Protein AF-A0A8K0AI52-F1 (afdb_monomer_lite)

Radius of gyration: 15.45 Å; chains: 1; bounding box: 36×40×29 Å

Sequence (68 aa):
MDSSKHDEIIDFDRLVNLQGCGRYYQAVQECMERSERDWRACQSEVRAFRNCYKHSEFVKARESQAQK

pLDDT: mean 80.87, std 15.22, range [42.28, 95.56]

InterPro domains:
  IPR009069 Cysteine alpha-hairpin motif superfamily [SSF47072] (20-55)
  IPR039870 Cytochrome oxidase assembly factor 4-like [PTHR13639] (5-66)

Structure (mmCIF, N/CA/C/O backbone):
data_AF-A0A8K0AI52-F1
#
_entry.id   AF-A0A8K0AI52-F1
#
loop_
_atom_site.group_PDB
_atom_site.id
_atom_site.type_symbol
_atom_site.label_atom_id
_atom_site.label_alt_id
_atom_site.label_comp_id
_atom_site.label_asym_id
_atom_site.label_entity_id
_atom_site.label_seq_id
_atom_site.pdbx_PDB_ins_code
_atom_site.Cartn_x
_atom_site.Cartn_y
_atom_site.Cartn_z
_atom_site.occupancy
_atom_site.B_iso_or_equiv
_atom_site.auth_seq_id
_atom_site.auth_comp_id
_atom_site.auth_asym_id
_atom_site.auth_atom_id
_atom_site.pdbx_PDB_model_num
ATOM 1 N N . MET A 1 1 ? 9.006 32.104 13.052 1.00 42.28 1 MET A N 1
ATOM 2 C CA . MET A 1 1 ? 8.080 31.616 12.011 1.00 42.28 1 MET A CA 1
ATOM 3 C C . MET A 1 1 ? 7.499 30.324 12.539 1.00 42.28 1 MET A C 1
ATOM 5 O O . MET A 1 1 ? 8.254 29.407 12.823 1.00 42.28 1 MET A O 1
ATOM 9 N N . ASP A 1 2 ? 6.206 30.357 12.836 1.00 45.75 2 ASP A N 1
ATOM 10 C CA . ASP A 1 2 ? 5.458 29.318 13.540 1.00 45.75 2 ASP A CA 1
ATOM 11 C C . ASP A 1 2 ? 5.405 28.030 12.703 1.00 45.75 2 ASP A C 1
ATOM 13 O O . ASP A 1 2 ? 4.821 28.003 11.624 1.00 45.75 2 ASP A O 1
ATOM 17 N N . SER A 1 3 ? 6.088 26.987 13.177 1.00 55.38 3 SER A N 1
ATOM 18 C CA . SER A 1 3 ? 6.188 25.672 12.531 1.00 55.38 3 SER A CA 1
ATOM 19 C C . SER A 1 3 ? 5.235 24.660 13.187 1.00 55.38 3 SER A C 1
ATOM 21 O O . SER A 1 3 ? 5.522 23.466 13.213 1.00 55.38 3 SER A O 1
ATOM 23 N N . SER A 1 4 ? 4.114 25.137 13.741 1.00 59.38 4 SER A N 1
ATOM 24 C CA . SER A 1 4 ? 3.205 24.376 14.613 1.00 59.38 4 SER A CA 1
ATOM 25 C C . SER A 1 4 ? 1.906 23.951 13.916 1.00 59.38 4 SER A C 1
ATOM 27 O O . SER A 1 4 ? 0.835 23.978 14.510 1.00 59.38 4 SER A O 1
ATOM 29 N N . LYS A 1 5 ? 1.962 23.560 12.636 1.00 50.53 5 LYS A N 1
ATOM 30 C CA . LYS A 1 5 ? 0.771 23.090 11.897 1.00 50.53 5 LYS A CA 1
ATOM 31 C C . LYS A 1 5 ? 1.023 21.840 11.049 1.00 50.53 5 LYS A C 1
ATOM 33 O O . LYS A 1 5 ? 0.585 21.755 9.910 1.00 50.53 5 LYS A O 1
ATOM 38 N N . HIS A 1 6 ? 1.760 20.881 11.599 1.00 55.12 6 HIS A N 1
ATOM 39 C CA . HIS A 1 6 ? 1.817 19.504 11.093 1.00 55.12 6 HIS A CA 1
ATOM 40 C C . HIS A 1 6 ? 1.419 18.544 12.221 1.00 55.12 6 HIS A C 1
ATOM 42 O O . HIS A 1 6 ? 2.147 17.608 12.539 1.00 55.12 6 HIS A O 1
ATOM 48 N N . ASP A 1 7 ? 0.272 18.799 12.852 1.00 53.69 7 ASP A N 1
ATOM 49 C CA . ASP A 1 7 ? -0.374 17.782 13.676 1.00 53.69 7 ASP A CA 1
ATOM 50 C C . ASP A 1 7 ? -0.787 16.620 12.755 1.00 53.69 7 ASP A C 1
ATOM 52 O O . ASP A 1 7 ? -1.726 16.711 11.967 1.00 53.69 7 ASP A O 1
ATOM 56 N N . GLU A 1 8 ? 0.007 15.552 12.830 1.00 61.22 8 GLU A N 1
ATOM 57 C CA . GLU A 1 8 ? -0.345 14.165 12.5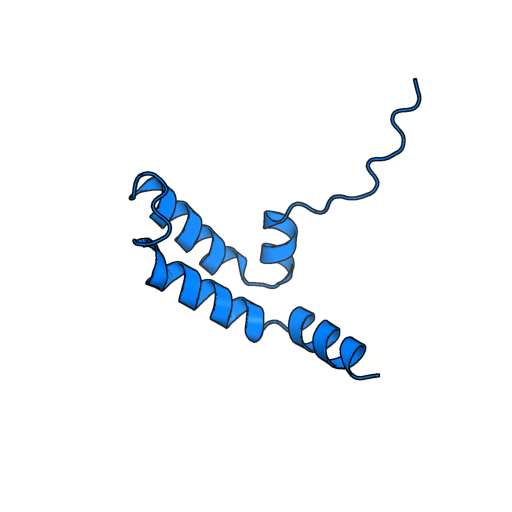22 1.00 61.22 8 GLU A CA 1
ATOM 58 C C . GLU A 1 8 ? -0.840 13.849 11.100 1.00 61.22 8 GLU A C 1
ATOM 60 O O . GLU A 1 8 ? -1.875 13.206 10.913 1.00 61.22 8 GLU A O 1
ATOM 65 N N . ILE A 1 9 ? -0.050 14.155 10.065 1.00 59.53 9 ILE A N 1
ATOM 66 C CA . ILE A 1 9 ? -0.164 13.362 8.829 1.00 59.53 9 ILE A CA 1
ATOM 67 C C . ILE A 1 9 ? 0.362 11.962 9.167 1.00 59.53 9 ILE A C 1
ATOM 69 O O . ILE A 1 9 ? 1.564 11.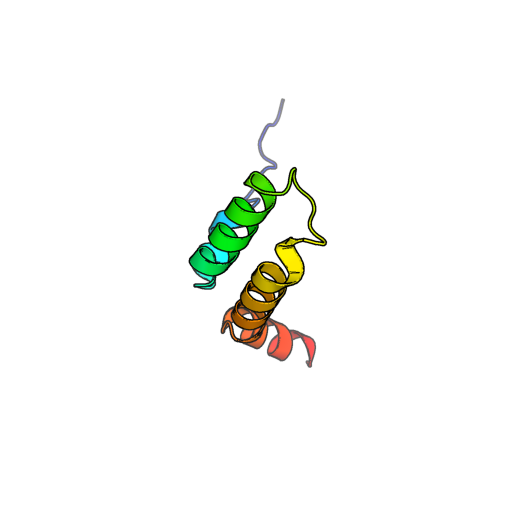701 9.111 1.00 59.53 9 ILE A O 1
ATOM 73 N N . ILE A 1 10 ? -0.533 11.072 9.602 1.00 67.19 10 ILE A N 1
ATOM 74 C CA . ILE A 1 10 ? -0.197 9.664 9.794 1.00 67.19 10 ILE A CA 1
ATOM 75 C C . ILE A 1 10 ? 0.184 9.128 8.418 1.00 67.19 10 ILE A C 1
ATOM 77 O O . ILE A 1 10 ? -0.650 9.087 7.512 1.00 67.19 10 ILE A O 1
ATOM 81 N N . ASP A 1 11 ? 1.452 8.746 8.280 1.00 82.62 11 ASP A N 1
ATOM 82 C CA . ASP A 1 11 ? 1.980 8.135 7.068 1.00 82.62 11 ASP A CA 1
ATOM 83 C C . ASP A 1 11 ? 1.063 6.989 6.616 1.00 82.62 11 ASP A C 1
ATOM 85 O O . ASP A 1 11 ? 0.591 6.184 7.430 1.00 82.62 11 ASP A O 1
ATOM 89 N N . PHE A 1 12 ? 0.795 6.930 5.315 1.00 82.31 12 PHE A N 1
ATOM 90 C CA . PHE A 1 12 ? -0.048 5.908 4.716 1.00 82.31 12 PHE A CA 1
ATOM 91 C C . PHE A 1 12 ? 0.449 4.504 5.070 1.00 82.31 12 PHE A C 1
ATOM 93 O O . PHE A 1 12 ? -0.355 3.639 5.419 1.00 82.31 12 PHE A O 1
ATOM 100 N N . ASP A 1 13 ? 1.765 4.305 5.100 1.00 83.25 13 ASP A N 1
ATOM 101 C CA . ASP A 1 13 ? 2.382 3.027 5.461 1.00 83.25 13 ASP A CA 1
ATOM 102 C C . ASP A 1 13 ? 2.048 2.639 6.900 1.00 83.25 13 ASP A C 1
ATOM 104 O O . ASP A 1 13 ? 1.711 1.490 7.208 1.00 83.25 13 ASP A O 1
ATOM 108 N N . ARG A 1 14 ? 2.060 3.625 7.801 1.00 84.12 14 ARG A N 1
ATOM 109 C CA . ARG A 1 14 ? 1.679 3.431 9.199 1.00 84.12 14 ARG A CA 1
ATOM 110 C C . ARG A 1 14 ? 0.192 3.115 9.325 1.00 84.12 14 ARG A C 1
ATOM 112 O O . ARG A 1 14 ? -0.159 2.198 10.066 1.00 84.12 14 ARG A O 1
ATOM 119 N N . LEU A 1 15 ? -0.671 3.808 8.581 1.00 85.31 15 LEU A N 1
ATOM 120 C CA . LEU A 1 15 ? -2.105 3.510 8.543 1.00 85.31 15 LEU A CA 1
ATOM 121 C C . LEU A 1 15 ? -2.352 2.079 8.075 1.00 85.31 15 LEU A C 1
ATOM 123 O O . LEU A 1 15 ? -3.036 1.324 8.758 1.00 85.31 15 LEU A O 1
ATOM 127 N N . VAL A 1 16 ? -1.762 1.678 6.955 1.00 87.06 16 VAL A N 1
ATOM 128 C CA . VAL A 1 16 ? -1.937 0.345 6.372 1.00 87.06 16 VAL A CA 1
ATOM 129 C C . VAL A 1 16 ? -1.444 -0.767 7.301 1.00 87.06 16 VAL A C 1
ATOM 131 O O . VAL A 1 16 ? -2.084 -1.820 7.400 1.00 87.06 16 VAL A O 1
ATOM 134 N N . ASN A 1 17 ? -0.351 -0.532 8.024 1.00 85.44 17 ASN A N 1
ATOM 135 C CA . ASN A 1 17 ? 0.126 -1.454 9.050 1.00 85.44 17 ASN A CA 1
ATOM 136 C C . ASN A 1 17 ? -0.854 -1.566 10.225 1.00 85.44 17 ASN A C 1
ATOM 138 O O . ASN A 1 17 ? -1.156 -2.681 10.647 1.00 85.44 17 ASN A O 1
ATOM 142 N N . LEU A 1 18 ? -1.429 -0.452 10.694 1.00 85.12 18 LEU A N 1
ATOM 143 C CA . LEU A 1 18 ? -2.478 -0.460 11.726 1.00 85.12 18 LEU A CA 1
ATOM 144 C C . LEU A 1 18 ? -3.748 -1.201 11.271 1.00 85.12 18 LEU A C 1
ATOM 146 O O . LEU A 1 18 ? -4.441 -1.790 12.095 1.00 85.12 18 LEU A O 1
ATOM 150 N N . GLN A 1 19 ? -4.039 -1.216 9.966 1.00 84.62 19 GLN A N 1
ATOM 151 C CA . GLN A 1 19 ? -5.129 -2.011 9.381 1.00 84.62 19 GLN A CA 1
ATOM 152 C C . GLN A 1 19 ? -4.840 -3.519 9.322 1.00 84.62 19 GLN A C 1
ATOM 154 O O . GLN A 1 19 ? -5.730 -4.287 8.960 1.00 84.62 19 GLN A O 1
ATOM 159 N N . GLY A 1 20 ? -3.601 -3.949 9.581 1.00 88.12 20 GLY A N 1
ATOM 160 C CA . GLY A 1 20 ? -3.157 -5.325 9.340 1.00 88.12 20 GLY A CA 1
ATOM 161 C C . GLY A 1 20 ? -2.943 -5.664 7.858 1.00 88.12 20 GLY A C 1
ATOM 162 O O . GLY A 1 20 ? -2.727 -6.826 7.519 1.00 88.12 20 GLY A O 1
ATOM 163 N N . CYS A 1 21 ? -2.964 -4.669 6.962 1.00 93.19 21 CYS A N 1
ATOM 164 C CA . CYS A 1 21 ? -2.797 -4.867 5.518 1.00 93.19 21 CYS A CA 1
ATOM 165 C C . CYS A 1 21 ? -1.373 -4.593 5.008 1.00 93.19 21 CYS A C 1
ATOM 167 O O . CYS A 1 21 ? -1.144 -4.639 3.797 1.00 93.19 21 CYS A O 1
ATOM 169 N N . GLY A 1 22 ? -0.413 -4.378 5.916 1.00 91.94 22 GLY A N 1
ATOM 170 C CA . GLY A 1 22 ? 1.002 -4.099 5.626 1.00 91.94 22 GLY A CA 1
ATOM 171 C C . GLY A 1 22 ? 1.635 -5.045 4.611 1.00 91.94 22 GLY A C 1
ATOM 172 O O . GLY A 1 22 ? 2.190 -4.606 3.609 1.00 91.94 22 GLY A O 1
ATOM 173 N N . ARG A 1 23 ? 1.457 -6.356 4.803 1.00 92.56 23 ARG A N 1
ATOM 174 C CA . ARG A 1 23 ? 2.012 -7.382 3.905 1.00 92.56 23 ARG A CA 1
ATOM 175 C C . ARG A 1 23 ? 1.515 -7.252 2.461 1.00 92.56 23 ARG A C 1
ATOM 177 O O . ARG A 1 23 ? 2.272 -7.489 1.526 1.00 92.56 23 ARG A O 1
ATOM 184 N N . TYR A 1 24 ? 0.247 -6.899 2.264 1.00 93.31 24 TYR A N 1
ATOM 185 C CA . TYR A 1 24 ? -0.308 -6.738 0.917 1.00 93.31 24 TYR A CA 1
ATOM 186 C C . TYR A 1 24 ? 0.178 -5.452 0.255 1.00 93.31 24 TYR A C 1
ATOM 188 O O . TYR A 1 24 ? 0.359 -5.413 -0.956 1.00 93.31 24 TYR A O 1
ATOM 196 N N . TYR A 1 25 ? 0.405 -4.411 1.049 1.00 93.00 25 TYR A N 1
ATOM 197 C CA . TYR A 1 25 ? 0.960 -3.161 0.560 1.00 93.00 25 TYR A CA 1
ATOM 198 C C . TYR A 1 25 ? 2.433 -3.293 0.165 1.00 93.00 25 TYR A C 1
ATOM 200 O O . TYR A 1 25 ? 2.808 -2.848 -0.916 1.00 93.00 25 TYR A O 1
ATOM 208 N N . GLN A 1 26 ? 3.230 -4.012 0.959 1.00 93.94 26 GLN A N 1
ATOM 209 C CA . GLN A 1 26 ? 4.605 -4.354 0.598 1.00 93.94 26 GLN A CA 1
ATOM 210 C C . GLN A 1 26 ? 4.665 -5.141 -0.722 1.00 93.94 26 GLN A C 1
ATOM 212 O O . GLN A 1 26 ? 5.463 -4.814 -1.591 1.00 93.94 26 GLN A O 1
ATOM 217 N N . ALA A 1 27 ? 3.754 -6.097 -0.939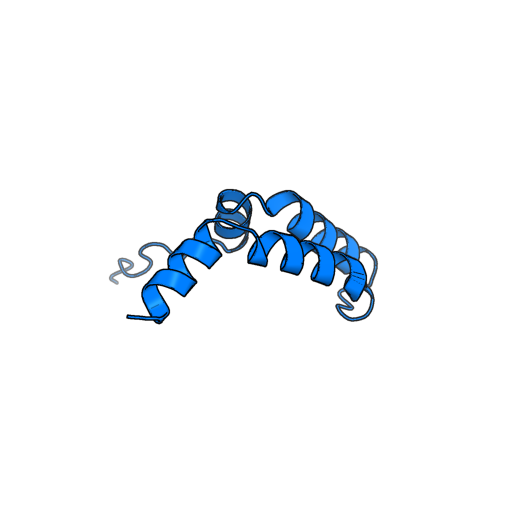 1.00 94.62 27 ALA A N 1
ATOM 218 C CA . ALA A 1 27 ? 3.680 -6.828 -2.207 1.00 94.62 27 ALA A CA 1
ATOM 219 C C . ALA A 1 27 ? 3.410 -5.910 -3.419 1.00 94.62 27 ALA A C 1
ATOM 221 O O . ALA A 1 27 ? 3.957 -6.129 -4.501 1.00 94.62 27 ALA A O 1
ATOM 222 N N . VAL A 1 28 ? 2.594 -4.861 -3.248 1.00 93.75 28 VAL A N 1
ATOM 223 C CA . VAL A 1 28 ? 2.374 -3.845 -4.291 1.00 93.75 28 VAL A CA 1
ATOM 224 C C . VAL A 1 28 ? 3.647 -3.034 -4.536 1.00 93.75 28 VAL A C 1
ATOM 226 O O . VAL A 1 28 ? 3.996 -2.826 -5.697 1.00 93.75 28 VAL A O 1
ATOM 229 N N . GLN A 1 29 ? 4.349 -2.604 -3.480 1.00 93.81 29 GLN A N 1
ATOM 230 C CA . GLN A 1 29 ? 5.618 -1.878 -3.614 1.00 93.81 29 GLN A CA 1
ATOM 231 C C . GLN A 1 29 ? 6.660 -2.710 -4.369 1.00 93.81 29 GLN A C 1
ATOM 233 O O . GLN A 1 29 ? 7.193 -2.245 -5.373 1.00 93.81 29 GLN A O 1
ATOM 238 N N . GLU A 1 30 ? 6.858 -3.970 -3.980 1.00 94.88 30 GLU A N 1
ATOM 239 C CA . GLU A 1 30 ? 7.782 -4.885 -4.657 1.00 94.88 30 GLU A CA 1
ATOM 240 C C . GLU A 1 30 ? 7.408 -5.099 -6.132 1.00 94.88 30 GLU A C 1
ATOM 242 O O . GLU A 1 30 ? 8.273 -5.165 -7.003 1.00 94.88 30 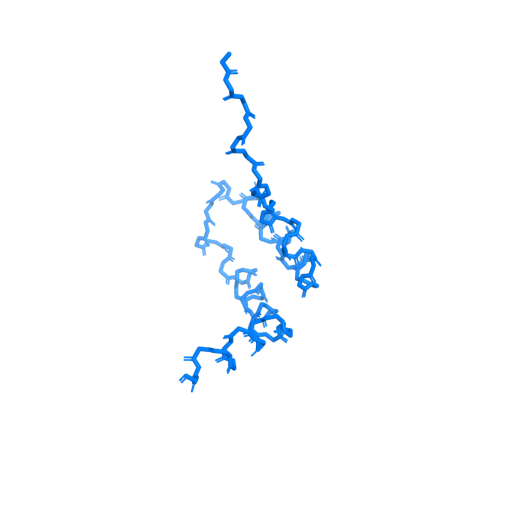GLU A O 1
ATOM 247 N N . CYS A 1 31 ? 6.114 -5.207 -6.451 1.00 95.56 31 CYS A N 1
ATOM 248 C CA . CYS A 1 31 ? 5.685 -5.314 -7.843 1.00 95.56 31 CYS A CA 1
ATOM 249 C C . CYS A 1 31 ? 5.992 -4.039 -8.639 1.00 95.56 31 CYS A C 1
ATOM 251 O O . CYS A 1 31 ? 6.457 -4.122 -9.780 1.00 95.56 31 CYS A O 1
ATOM 253 N N . MET A 1 32 ? 5.766 -2.868 -8.042 1.00 93.69 32 MET A N 1
ATOM 254 C CA . MET A 1 32 ? 6.084 -1.590 -8.673 1.00 93.69 32 MET A CA 1
ATOM 255 C C . MET A 1 32 ? 7.589 -1.424 -8.885 1.00 93.69 32 MET A C 1
ATOM 257 O O . MET A 1 32 ? 7.989 -0.909 -9.924 1.00 93.69 32 MET A O 1
ATOM 261 N N . GLU A 1 33 ? 8.425 -1.904 -7.966 1.00 94.62 33 GLU A N 1
ATOM 262 C CA . GLU A 1 33 ? 9.882 -1.933 -8.140 1.00 94.62 33 GLU A CA 1
ATOM 263 C C . GLU A 1 33 ? 10.303 -2.830 -9.310 1.00 94.62 33 GLU A C 1
ATOM 265 O O . GLU A 1 33 ? 11.177 -2.454 -10.088 1.00 94.62 33 GLU A O 1
ATOM 270 N N . ARG A 1 34 ? 9.644 -3.983 -9.489 1.00 95.12 34 ARG A N 1
ATOM 271 C CA . ARG A 1 34 ? 9.928 -4.910 -10.600 1.00 95.12 34 ARG A CA 1
ATOM 272 C C . ARG A 1 34 ? 9.391 -4.454 -11.957 1.00 95.12 34 ARG A C 1
ATOM 274 O O . ARG A 1 34 ? 9.912 -4.893 -12.976 1.00 95.12 34 ARG A O 1
ATOM 281 N N . SER A 1 35 ? 8.347 -3.629 -11.976 1.00 91.94 35 SER A N 1
ATOM 282 C CA . SER A 1 35 ? 7.593 -3.282 -13.193 1.00 91.94 35 SER A CA 1
ATOM 283 C C . SER A 1 35 ? 7.782 -1.825 -13.619 1.00 91.94 35 SER A C 1
ATOM 285 O O . SER A 1 35 ? 6.888 -1.256 -14.234 1.00 91.94 35 SER A O 1
ATOM 287 N N . GLU A 1 36 ? 8.886 -1.178 -13.230 1.00 92.12 36 GLU A N 1
ATOM 288 C CA . GLU A 1 36 ? 9.157 0.242 -13.529 1.00 92.12 36 GLU A CA 1
ATOM 289 C C . GLU A 1 36 ? 8.023 1.190 -13.089 1.00 92.12 36 GLU A C 1
ATOM 291 O O . GLU A 1 36 ? 7.756 2.220 -13.705 1.00 92.12 36 GLU A O 1
ATOM 296 N N . ARG A 1 37 ? 7.354 0.846 -11.982 1.00 88.56 37 ARG A N 1
ATOM 297 C CA . ARG A 1 37 ? 6.180 1.543 -11.431 1.00 88.56 37 ARG A CA 1
ATOM 298 C C . ARG A 1 37 ? 4.931 1.472 -12.320 1.00 88.56 37 ARG A C 1
ATOM 300 O O . ARG A 1 37 ? 4.023 2.292 -12.169 1.00 88.56 37 ARG A O 1
ATOM 307 N N . ASP A 1 38 ? 4.831 0.469 -13.191 1.00 91.00 38 ASP A N 1
ATOM 308 C CA . ASP A 1 38 ? 3.597 0.174 -13.917 1.00 91.00 38 ASP A CA 1
ATOM 309 C C . ASP A 1 38 ? 2.554 -0.497 -13.008 1.00 91.00 38 ASP A C 1
ATOM 311 O O . ASP A 1 38 ? 2.532 -1.709 -12.780 1.00 91.00 38 ASP A O 1
ATOM 315 N N . TRP A 1 39 ? 1.618 0.310 -12.513 1.00 88.69 39 TRP A N 1
ATOM 316 C CA . TRP A 1 39 ? 0.500 -0.153 -11.691 1.00 88.69 39 TRP A CA 1
ATOM 317 C C . TRP A 1 39 ? -0.446 -1.125 -12.423 1.00 88.69 39 TRP A C 1
ATOM 319 O O . TRP A 1 39 ? -1.183 -1.869 -11.769 1.00 88.69 39 TRP A O 1
ATOM 329 N N . ARG A 1 40 ? -0.462 -1.135 -13.768 1.00 93.31 40 ARG A N 1
ATOM 330 C CA . ARG A 1 40 ? -1.301 -2.049 -14.564 1.00 93.31 40 ARG A CA 1
ATOM 331 C C . ARG A 1 40 ? -0.754 -3.471 -14.520 1.00 93.31 40 ARG A C 1
ATOM 333 O O . ARG A 1 40 ? -1.549 -4.410 -14.520 1.00 93.31 40 ARG A O 1
ATOM 340 N N . ALA A 1 41 ? 0.566 -3.626 -14.423 1.00 92.69 41 ALA A N 1
ATOM 341 C CA . ALA A 1 41 ? 1.213 -4.918 -14.214 1.00 92.69 41 ALA A CA 1
ATOM 342 C C . ALA A 1 41 ? 0.917 -5.482 -12.810 1.00 92.69 41 ALA A C 1
ATOM 344 O O . ALA A 1 41 ? 0.744 -6.686 -12.652 1.00 92.69 41 ALA A O 1
ATOM 345 N N . CYS A 1 42 ? 0.734 -4.610 -11.813 1.00 95.44 42 CYS A N 1
ATOM 346 C CA . CYS A 1 42 ? 0.522 -4.975 -10.405 1.00 95.44 42 CYS A CA 1
ATOM 347 C C . CYS A 1 42 ? -0.947 -5.163 -9.994 1.00 95.44 42 CYS A C 1
ATOM 349 O O . CYS A 1 42 ? -1.310 -5.080 -8.818 1.00 95.44 42 CYS A O 1
ATOM 351 N N . GLN A 1 43 ? -1.840 -5.398 -10.959 1.00 95.00 43 GLN A N 1
ATOM 352 C CA . GLN A 1 43 ? -3.279 -5.523 -10.709 1.00 95.00 43 GLN A CA 1
ATOM 353 C C . GLN A 1 43 ? -3.644 -6.681 -9.774 1.00 95.00 43 GLN A C 1
ATOM 355 O O . GLN A 1 43 ? -4.689 -6.629 -9.120 1.00 95.00 43 GLN A O 1
ATOM 360 N N . SER A 1 44 ? -2.849 -7.749 -9.727 1.00 94.50 44 SER A N 1
ATOM 361 C CA . SER A 1 44 ? -3.043 -8.869 -8.796 1.00 94.50 44 SER A CA 1
ATOM 362 C C . SER A 1 44 ? -2.835 -8.437 -7.345 1.00 94.50 44 SER A C 1
ATOM 364 O O . SER A 1 44 ? -3.703 -8.647 -6.497 1.00 94.50 44 SER A O 1
ATOM 366 N N . GLU A 1 45 ? -1.716 -7.776 -7.080 1.00 94.44 45 GLU A N 1
ATOM 367 C CA . GLU A 1 45 ? -1.262 -7.305 -5.778 1.00 94.44 45 GLU A CA 1
ATOM 368 C C . GLU A 1 45 ? -2.191 -6.198 -5.272 1.00 94.44 45 GLU A C 1
ATOM 370 O O . GLU A 1 45 ? -2.647 -6.236 -4.129 1.00 94.44 45 GLU A O 1
ATOM 375 N N . VAL A 1 46 ? -2.583 -5.276 -6.158 1.00 93.31 46 VAL A N 1
ATOM 376 C CA . VAL A 1 46 ? -3.549 -4.209 -5.852 1.00 93.31 46 VAL A CA 1
ATOM 377 C C . VAL A 1 46 ? -4.918 -4.786 -5.482 1.00 93.31 46 VAL A C 1
ATOM 379 O O . VAL A 1 46 ? -5.560 -4.310 -4.541 1.00 93.31 46 VAL A O 1
ATOM 382 N N . ARG A 1 47 ? -5.386 -5.835 -6.173 1.00 94.69 47 ARG A N 1
ATOM 383 C CA . ARG A 1 47 ? -6.643 -6.517 -5.819 1.00 94.69 47 ARG A CA 1
ATOM 384 C C . ARG A 1 47 ? -6.553 -7.211 -4.463 1.00 94.69 47 ARG A C 1
ATOM 386 O O . ARG A 1 47 ? -7.494 -7.099 -3.677 1.00 94.69 47 ARG A O 1
ATOM 393 N N . ALA A 1 48 ? -5.439 -7.878 -4.167 1.00 93.19 48 ALA A N 1
ATOM 394 C CA . ALA A 1 48 ? -5.212 -8.506 -2.867 1.00 93.19 48 ALA A CA 1
ATOM 395 C C . ALA A 1 48 ? -5.193 -7.467 -1.731 1.00 93.19 48 ALA A C 1
ATOM 397 O O . ALA A 1 48 ? -5.888 -7.636 -0.727 1.00 93.19 48 ALA A O 1
ATOM 398 N N . PHE A 1 49 ? -4.496 -6.346 -1.933 1.00 93.31 49 PHE A N 1
ATOM 399 C CA . PHE A 1 49 ? -4.484 -5.219 -1.003 1.00 93.31 49 PHE A CA 1
ATOM 400 C C . PHE A 1 49 ? -5.883 -4.638 -0.775 1.00 93.31 49 PHE A C 1
ATOM 402 O O . PHE A 1 49 ? -6.316 -4.491 0.369 1.00 93.31 49 PHE A O 1
ATOM 409 N N . ARG A 1 50 ? -6.644 -4.394 -1.849 1.00 91.12 50 ARG A N 1
ATOM 410 C CA . ARG A 1 50 ? -8.027 -3.905 -1.760 1.00 91.12 50 ARG A CA 1
ATOM 411 C C . ARG A 1 50 ? -8.932 -4.873 -0.999 1.00 91.12 50 ARG A C 1
ATOM 413 O O . ARG A 1 50 ? -9.782 -4.426 -0.234 1.00 91.12 50 ARG A O 1
ATOM 420 N N . ASN A 1 51 ? -8.766 -6.178 -1.204 1.00 91.88 51 ASN A N 1
ATOM 421 C CA . ASN A 1 51 ? -9.531 -7.188 -0.479 1.00 91.88 51 ASN A CA 1
ATOM 422 C C . ASN A 1 51 ? -9.188 -7.196 1.011 1.00 91.88 51 ASN A C 1
ATOM 424 O O . ASN A 1 51 ? -10.103 -7.287 1.821 1.00 91.88 51 ASN A O 1
ATOM 428 N N . CYS A 1 52 ? -7.915 -7.055 1.386 1.00 90.62 52 CYS A N 1
ATOM 429 C CA . CYS A 1 52 ? -7.549 -6.891 2.793 1.00 90.62 52 CYS A CA 1
ATOM 430 C C . CYS A 1 52 ? -8.194 -5.636 3.387 1.00 90.62 52 CYS A C 1
ATOM 432 O O . CYS A 1 52 ? -8.862 -5.711 4.414 1.00 90.62 52 CYS A O 1
ATOM 434 N N . TYR A 1 53 ? -8.061 -4.503 2.693 1.00 87.00 53 TYR A N 1
ATOM 435 C CA . TYR A 1 53 ? -8.565 -3.221 3.171 1.00 87.00 53 TYR A CA 1
ATOM 436 C C . TYR A 1 53 ? -10.087 -3.238 3.371 1.00 87.00 53 TYR A C 1
ATOM 438 O O . TYR A 1 53 ? -10.573 -2.802 4.402 1.00 87.00 53 TYR A O 1
ATOM 446 N N . LYS A 1 54 ? -10.854 -3.825 2.442 1.00 85.94 54 LYS A N 1
ATOM 447 C CA . LYS A 1 54 ? -12.315 -3.978 2.583 1.00 85.94 54 LYS A CA 1
ATOM 448 C C . LYS A 1 54 ? -12.739 -4.842 3.770 1.00 85.94 54 LYS A C 1
ATOM 450 O O . LYS A 1 54 ? -13.816 -4.637 4.318 1.00 85.94 54 LYS A O 1
ATOM 455 N N . HIS A 1 55 ? -11.933 -5.835 4.133 1.00 83.69 55 HIS A N 1
ATOM 456 C CA . HIS A 1 55 ? -12.229 -6.700 5.269 1.00 83.69 55 HIS A CA 1
ATOM 457 C C . HIS A 1 55 ? -11.667 -6.162 6.588 1.00 83.69 55 HIS A C 1
ATOM 459 O O . HIS A 1 55 ? -11.963 -6.755 7.627 1.00 83.69 55 HIS A O 1
ATOM 465 N N . SER A 1 56 ? -10.900 -5.064 6.572 1.00 80.69 56 SER A N 1
ATOM 466 C CA . SER A 1 56 ? -10.353 -4.481 7.791 1.00 80.69 56 SER A CA 1
ATOM 467 C C . SER A 1 56 ? -11.471 -3.885 8.651 1.00 80.69 56 SER A C 1
ATOM 469 O O . SER A 1 56 ? -12.411 -3.246 8.168 1.00 80.69 56 SER A O 1
ATOM 471 N N . GLU A 1 57 ? -11.359 -4.083 9.962 1.00 71.00 57 GLU A N 1
ATOM 472 C CA . GLU A 1 57 ? -12.338 -3.593 10.940 1.00 71.00 57 GLU A CA 1
ATOM 473 C C . GLU A 1 57 ? -12.476 -2.065 10.918 1.00 71.00 57 GLU A C 1
ATOM 475 O O . GLU A 1 57 ? -13.529 -1.522 11.231 1.00 71.00 57 GLU A O 1
ATOM 480 N N . PHE A 1 58 ? -11.441 -1.354 10.480 1.00 71.38 58 PHE A N 1
ATOM 481 C CA . PHE A 1 58 ? -11.449 0.102 10.382 1.00 71.38 58 PHE A CA 1
ATOM 482 C C . PHE A 1 58 ? -12.324 0.607 9.230 1.00 71.38 58 PHE A C 1
ATOM 484 O O . PHE A 1 58 ? -12.993 1.627 9.380 1.00 71.38 58 PHE A O 1
ATOM 491 N N . VAL A 1 59 ? -12.347 -0.089 8.086 1.00 69.69 59 VAL A N 1
ATOM 492 C CA . VAL A 1 59 ? -13.257 0.258 6.982 1.00 69.69 59 VAL A CA 1
ATOM 493 C C . VAL A 1 59 ? -14.694 -0.029 7.394 1.00 69.69 59 VAL A C 1
ATOM 495 O O . VAL A 1 59 ? -15.547 0.841 7.235 1.00 69.69 59 VAL A O 1
ATOM 498 N N . LYS A 1 60 ? -14.946 -1.169 8.047 1.00 71.75 60 LYS A N 1
ATOM 499 C CA . LYS A 1 60 ? -16.267 -1.495 8.612 1.00 71.75 60 LYS A CA 1
ATOM 500 C C . LYS A 1 60 ? -16.729 -0.455 9.643 1.00 71.75 60 LYS A C 1
ATOM 502 O O . LYS A 1 60 ? -17.881 -0.014 9.627 1.00 71.75 60 LYS A O 1
ATOM 507 N N . ALA A 1 61 ? -15.823 -0.005 10.513 1.00 67.94 61 ALA A N 1
ATOM 508 C CA . ALA A 1 61 ? -16.102 1.039 11.496 1.00 67.94 61 ALA A CA 1
ATOM 509 C C . ALA A 1 61 ? -16.422 2.394 10.839 1.00 67.94 61 ALA A C 1
ATOM 511 O O . ALA A 1 61 ? -17.292 3.114 11.320 1.00 67.94 61 ALA A O 1
ATOM 512 N N . ARG A 1 62 ? -15.780 2.738 9.714 1.00 69.75 62 ARG A N 1
ATOM 513 C CA . ARG A 1 62 ? -16.092 3.966 8.960 1.00 69.75 62 ARG A CA 1
ATOM 514 C C . ARG A 1 62 ? -17.390 3.875 8.159 1.00 69.75 62 ARG A C 1
ATOM 516 O O . ARG A 1 62 ? -18.144 4.842 8.135 1.00 69.75 62 ARG A O 1
ATOM 523 N N . GLU A 1 63 ? -17.669 2.739 7.526 1.00 68.31 63 GLU A N 1
ATOM 524 C CA . GLU A 1 63 ? -18.903 2.529 6.754 1.00 68.31 63 GLU A CA 1
ATOM 525 C C . GLU A 1 63 ? -20.150 2.561 7.650 1.00 68.31 63 GLU A C 1
ATOM 527 O O . GLU A 1 63 ? -21.150 3.177 7.288 1.00 68.31 63 GLU A O 1
ATOM 532 N N . SER A 1 64 ? -20.072 1.995 8.859 1.00 62.03 64 SER A N 1
ATOM 533 C CA . SER A 1 64 ? -21.165 2.064 9.844 1.00 62.03 64 SER A CA 1
ATOM 534 C C . SER A 1 64 ? -21.418 3.475 10.398 1.00 62.03 64 SER A C 1
ATOM 536 O O . SER A 1 64 ? -22.533 3.774 10.822 1.00 62.03 64 SER A O 1
ATOM 538 N N . GLN A 1 65 ? -20.417 4.361 10.371 1.00 60.28 65 GLN A N 1
ATOM 539 C CA . GLN A 1 65 ? -20.573 5.771 10.750 1.00 60.28 65 GLN A CA 1
ATOM 540 C C . GLN A 1 65 ? -21.11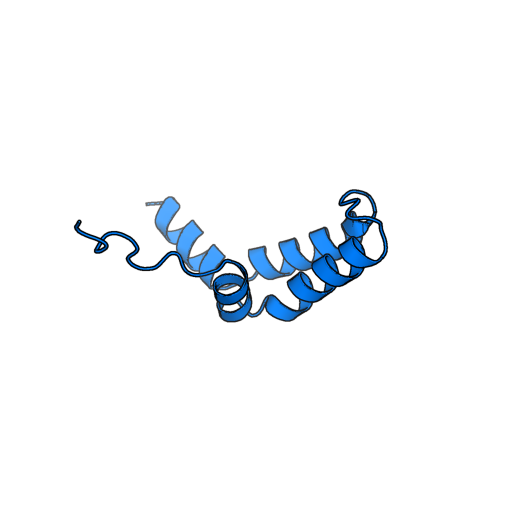7 6.645 9.611 1.00 60.28 65 GLN A C 1
ATOM 542 O O . GLN A 1 65 ? -21.718 7.675 9.892 1.00 60.28 65 GLN A O 1
ATOM 547 N N . ALA A 1 66 ? -20.946 6.241 8.348 1.00 62.22 66 ALA A N 1
ATOM 548 C CA . ALA A 1 66 ? -21.430 6.984 7.180 1.00 62.22 66 ALA A CA 1
ATOM 549 C C . ALA A 1 66 ? -22.908 6.709 6.822 1.00 62.22 66 ALA A C 1
ATOM 551 O O . ALA A 1 66 ? -23.449 7.369 5.940 1.00 62.22 66 ALA A O 1
ATOM 552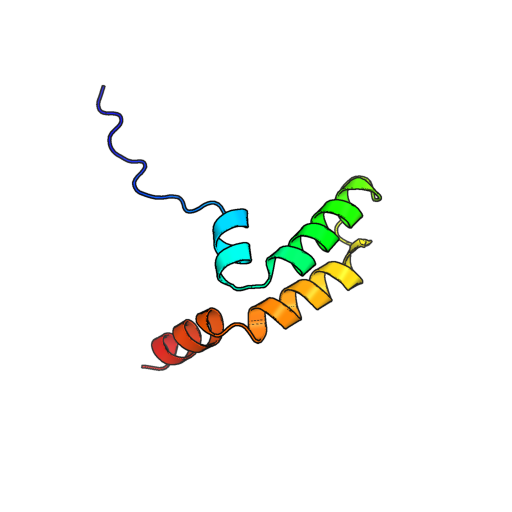 N N . GLN A 1 67 ? -23.553 5.732 7.474 1.00 60.66 67 GLN A N 1
ATOM 553 C CA . GLN A 1 67 ? -24.969 5.374 7.275 1.00 60.66 67 GLN A CA 1
ATOM 554 C C . GLN A 1 67 ? -25.918 5.951 8.348 1.00 60.66 67 GLN A C 1
ATOM 556 O O . GLN A 1 67 ? -27.090 5.575 8.382 1.00 60.66 67 GLN A O 1
ATOM 561 N N . LYS A 1 68 ? -25.430 6.838 9.224 1.00 48.78 68 LYS A N 1
ATOM 562 C CA . LYS A 1 68 ? -26.242 7.620 10.172 1.00 48.78 68 LYS A CA 1
ATOM 563 C C . LYS A 1 68 ? -26.400 9.049 9.677 1.00 48.78 68 LYS A C 1
ATOM 565 O O . LYS A 1 68 ? -27.499 9.598 9.894 1.00 48.78 68 LYS A O 1
#

Secondary structure (DSSP, 8-state):
-----------HHHHHHHTT-HHHHHHHHHHHHHTTT-TTTTHHHHHHHHHHHHHSHHHHHHHHHHT-

Organism: Andalucia godoyi (NCBI:txid505711)

Foldseek 3Di:
DDPPPPPDPPDPLNVCVVQVLNVLVVLQVVQCVVVVNPVVSVPVSVVSSVVSNCPGVVVVVVVVVVVD